Protein AF-A0A9Q1BW28-F1 (afdb_monomer_lite)

Radius of gyration: 13.91 Å; chains: 1; bounding box: 32×23×43 Å

pLDDT: mean 73.5, std 14.66, range [36.25, 92.88]

Structure (mmCIF, N/CA/C/O backbone):
data_AF-A0A9Q1BW28-F1
#
_entry.id   AF-A0A9Q1BW28-F1
#
loop_
_atom_site.group_PDB
_atom_site.id
_atom_site.type_symbol
_atom_site.label_atom_id
_atom_site.label_alt_id
_atom_site.label_comp_id
_atom_site.label_asym_id
_atom_site.label_entity_id
_atom_site.label_seq_id
_atom_site.pdbx_PDB_ins_code
_atom_site.Cartn_x
_atom_site.Cartn_y
_atom_site.Cartn_z
_atom_site.occupancy
_atom_site.B_iso_or_equiv
_atom_site.auth_seq_id
_atom_site.auth_comp_id
_atom_site.auth_asym_id
_atom_site.auth_atom_id
_atom_site.pdbx_PDB_model_num
ATOM 1 N N . MET A 1 1 ? -15.374 -10.038 -7.541 1.00 46.72 1 MET A N 1
ATOM 2 C CA . MET A 1 1 ? -15.466 -9.910 -6.069 1.00 46.72 1 MET A CA 1
ATOM 3 C C . MET A 1 1 ? -14.378 -8.926 -5.716 1.00 46.72 1 MET A C 1
ATOM 5 O O . MET A 1 1 ? -13.232 -9.279 -5.935 1.00 46.72 1 MET A O 1
ATOM 9 N N . THR A 1 2 ? -14.716 -7.701 -5.321 1.00 57.53 2 THR A N 1
ATOM 10 C CA . THR A 1 2 ? -13.712 -6.674 -5.017 1.00 57.53 2 THR A CA 1
ATOM 11 C C . THR A 1 2 ? -13.411 -6.680 -3.520 1.00 57.53 2 THR A C 1
ATOM 13 O O . THR A 1 2 ? -14.298 -6.910 -2.691 1.00 57.53 2 THR A O 1
ATOM 16 N N . CYS A 1 3 ? -12.134 -6.539 -3.174 1.00 65.25 3 CYS A N 1
ATOM 17 C CA . CYS A 1 3 ? -11.674 -6.448 -1.794 1.00 65.25 3 CYS A CA 1
ATOM 18 C C . CYS A 1 3 ? -11.518 -4.971 -1.446 1.00 65.25 3 CYS A C 1
ATOM 20 O O . CYS A 1 3 ? -10.572 -4.331 -1.889 1.00 65.25 3 CYS A O 1
ATOM 22 N N . HIS A 1 4 ? -12.439 -4.453 -0.645 1.00 70.69 4 HIS A N 1
ATOM 23 C CA . HIS A 1 4 ? -12.493 -3.043 -0.285 1.00 70.69 4 HIS A CA 1
ATOM 24 C C . HIS A 1 4 ? -11.852 -2.790 1.078 1.00 70.69 4 HIS A C 1
ATOM 26 O O . HIS A 1 4 ? -12.022 -3.597 2.001 1.00 70.69 4 HIS A O 1
ATOM 32 N N . TRP A 1 5 ? -11.163 -1.661 1.237 1.00 74.44 5 TRP A N 1
ATOM 33 C CA . TRP A 1 5 ? -10.640 -1.237 2.534 1.00 74.44 5 TRP A CA 1
ATOM 34 C C . TRP A 1 5 ? -11.201 0.113 2.956 1.00 74.44 5 TRP A C 1
ATOM 36 O O . TRP A 1 5 ? -11.289 1.043 2.165 1.00 74.44 5 TRP A O 1
ATOM 46 N N . SER A 1 6 ? -11.547 0.226 4.238 1.00 80.19 6 SER A N 1
ATOM 47 C CA . SER A 1 6 ? -11.965 1.492 4.831 1.00 80.19 6 SER A CA 1
ATOM 48 C C . SER A 1 6 ? -11.387 1.656 6.234 1.00 80.19 6 SER A C 1
ATOM 50 O O . SER A 1 6 ? -11.498 0.731 7.049 1.00 80.19 6 SER A O 1
ATOM 52 N N . ALA A 1 7 ? -10.873 2.840 6.565 1.00 79.06 7 ALA A N 1
ATOM 53 C CA . ALA A 1 7 ? -10.611 3.237 7.946 1.00 79.06 7 ALA A CA 1
ATOM 54 C C . ALA A 1 7 ? -11.100 4.656 8.234 1.00 79.06 7 ALA A C 1
ATOM 56 O O . ALA A 1 7 ? -10.838 5.598 7.498 1.00 79.06 7 ALA A O 1
ATOM 57 N N . ASN A 1 8 ? -11.776 4.801 9.376 1.00 73.06 8 ASN A N 1
ATOM 58 C CA . ASN A 1 8 ? -12.434 6.046 9.786 1.00 73.06 8 ASN A CA 1
ATOM 59 C C . ASN A 1 8 ? -11.809 6.681 11.037 1.00 73.06 8 ASN A C 1
ATOM 61 O O . ASN A 1 8 ? -12.268 7.718 11.512 1.00 73.06 8 ASN A O 1
ATOM 65 N N . THR A 1 9 ? -10.782 6.051 11.610 1.00 73.56 9 THR A N 1
ATOM 66 C CA . THR A 1 9 ? -10.090 6.551 12.800 1.00 73.56 9 THR A CA 1
ATOM 67 C C . THR A 1 9 ? -8.591 6.369 12.642 1.00 73.56 9 THR A C 1
ATOM 69 O O . THR A 1 9 ? -8.084 5.255 12.765 1.00 73.56 9 THR A O 1
ATOM 72 N N . PHE A 1 10 ? -7.885 7.472 12.425 1.00 74.94 10 PHE A N 1
ATOM 73 C CA . PHE A 1 10 ? -6.432 7.520 12.444 1.00 74.94 10 PHE A CA 1
ATOM 74 C C . PHE A 1 10 ? -5.950 8.133 13.764 1.00 74.94 10 PHE A C 1
ATOM 76 O O . PHE A 1 10 ? -6.488 9.139 14.234 1.00 74.94 10 PHE A O 1
ATOM 83 N N . ARG A 1 11 ? -4.959 7.505 14.402 1.00 71.31 11 ARG A N 1
ATOM 84 C CA . ARG A 1 11 ? -4.305 8.017 15.615 1.00 71.31 11 ARG A CA 1
ATOM 85 C C . ARG A 1 11 ? -2.818 7.677 15.585 1.00 71.31 11 ARG A C 1
ATOM 87 O O . ARG A 1 11 ? -2.402 6.734 16.248 1.00 71.31 11 ARG A O 1
ATOM 94 N N . ASP A 1 12 ? -2.034 8.463 14.856 1.00 68.50 12 ASP A N 1
ATOM 95 C CA . ASP A 1 12 ? -0.572 8.403 14.920 1.00 68.50 12 ASP A CA 1
ATOM 96 C C . ASP A 1 12 ? 0.056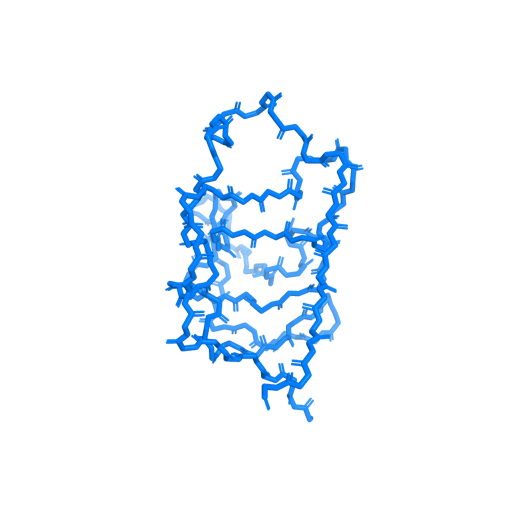 9.791 14.641 1.00 68.50 12 ASP A C 1
ATOM 98 O O . ASP A 1 12 ? -0.376 10.482 13.717 1.00 68.50 12 ASP A O 1
ATOM 102 N N . PRO A 1 13 ? 1.054 10.251 15.421 1.00 63.75 13 PRO A N 1
ATOM 103 C CA . PRO A 1 13 ? 1.784 11.494 15.145 1.00 63.75 13 PRO A CA 1
ATOM 104 C C . PRO A 1 13 ? 2.572 11.509 13.824 1.00 63.75 13 PRO A C 1
ATOM 106 O O . PRO A 1 13 ? 2.919 12.585 13.349 1.00 63.75 13 PRO A O 1
ATOM 109 N N . SER A 1 14 ? 2.874 10.343 13.249 1.00 64.81 14 SER A N 1
ATOM 110 C CA . SER A 1 14 ? 3.635 10.176 12.000 1.00 64.81 14 SER A CA 1
ATOM 111 C C . SER A 1 14 ? 2.824 10.431 10.719 1.00 64.81 14 SER A C 1
ATOM 113 O O . SER A 1 14 ? 3.345 10.317 9.611 1.00 64.81 14 SER A O 1
ATOM 115 N N . GLY A 1 15 ? 1.563 10.845 10.869 1.00 77.12 15 GLY A N 1
ATOM 116 C CA . GLY A 1 15 ? 0.722 11.341 9.785 1.00 77.12 15 GLY A CA 1
ATOM 117 C C . GLY A 1 15 ? 0.002 10.254 8.987 1.00 77.12 15 GLY A C 1
ATOM 118 O O . GLY A 1 15 ? 0.405 9.089 8.934 1.00 77.12 15 GLY A O 1
ATOM 119 N N . ASP A 1 16 ? -1.117 10.659 8.397 1.00 84.75 16 ASP A N 1
ATOM 120 C CA . ASP A 1 16 ? -2.053 9.771 7.724 1.00 84.75 16 ASP A CA 1
ATOM 121 C C . ASP A 1 16 ? -1.805 9.756 6.214 1.00 84.75 16 ASP A C 1
ATOM 123 O O . ASP A 1 16 ? -2.214 10.673 5.504 1.00 84.75 16 ASP A O 1
ATOM 127 N N . SER A 1 17 ? -1.132 8.712 5.729 1.00 83.00 17 SER A N 1
ATOM 128 C CA . SER A 1 17 ? -0.948 8.478 4.290 1.00 83.00 17 SER A CA 1
ATOM 129 C C . SER A 1 17 ? -2.011 7.557 3.695 1.00 83.00 17 SER A C 1
ATOM 131 O O . SER A 1 17 ? -1.973 7.292 2.502 1.00 83.00 17 SER A O 1
ATOM 133 N N . LEU A 1 18 ? -2.945 7.042 4.501 1.00 83.94 18 LEU A N 1
ATOM 134 C CA . LEU A 1 18 ? -3.837 5.963 4.084 1.00 83.94 18 LEU A CA 1
ATOM 135 C C . LEU A 1 18 ? -5.260 6.472 3.837 1.00 83.94 18 LEU A C 1
ATOM 137 O O . LEU A 1 18 ? -5.854 6.166 2.807 1.00 83.94 18 LEU A O 1
ATOM 141 N N . THR A 1 19 ? -5.809 7.301 4.731 1.00 84.31 19 THR A N 1
ATOM 142 C CA . THR A 1 19 ? -7.227 7.681 4.631 1.00 84.31 19 THR A CA 1
ATOM 143 C C . THR A 1 19 ? -7.534 8.662 3.497 1.00 84.31 19 THR A C 1
ATOM 145 O O . THR A 1 19 ? -8.669 8.718 3.031 1.00 84.31 19 THR A O 1
ATOM 148 N N . GLY A 1 20 ? -6.542 9.436 3.048 1.00 78.19 20 GLY A N 1
ATOM 149 C CA . GLY A 1 20 ? -6.741 10.489 2.049 1.00 78.19 20 GLY A CA 1
ATOM 150 C C . GLY A 1 20 ? -6.838 10.001 0.601 1.00 78.19 20 GLY A C 1
ATOM 151 O O . GLY A 1 20 ? -7.529 10.641 -0.183 1.00 78.19 20 GLY A O 1
ATOM 152 N N . TYR A 1 21 ? -6.147 8.907 0.256 1.00 78.81 21 TYR A N 1
ATOM 153 C CA . TYR A 1 21 ? -6.033 8.400 -1.125 1.00 78.81 21 TYR A CA 1
ATOM 154 C C . TYR A 1 21 ? -6.408 6.928 -1.293 1.00 78.81 21 TYR A C 1
ATOM 156 O O . TYR A 1 21 ? -6.682 6.520 -2.406 1.00 78.81 21 TYR A O 1
ATOM 164 N N . HIS A 1 22 ? -6.394 6.129 -0.225 1.00 83.75 22 HIS A N 1
ATOM 165 C CA . HIS A 1 22 ? -6.600 4.678 -0.318 1.00 83.75 22 HIS A CA 1
ATOM 166 C C . HIS A 1 22 ? -7.925 4.235 0.321 1.00 83.75 22 HIS A C 1
ATOM 168 O O . HIS A 1 22 ? -8.291 3.062 0.290 1.00 83.75 22 HIS A O 1
ATOM 174 N N . ASN A 1 23 ? -8.629 5.160 0.977 1.00 87.12 23 ASN A N 1
ATOM 175 C CA . ASN A 1 23 ? -9.847 4.857 1.710 1.00 87.12 23 ASN A CA 1
ATOM 176 C C . ASN A 1 23 ? -11.021 4.666 0.765 1.00 87.12 23 ASN A C 1
ATOM 178 O O . ASN A 1 23 ? -11.367 5.568 0.009 1.00 87.12 23 ASN A O 1
ATOM 182 N N . ASN A 1 24 ? -11.703 3.543 0.931 1.00 87.00 24 ASN A N 1
ATOM 183 C CA . ASN A 1 24 ? -12.777 3.091 0.066 1.00 87.00 24 ASN A CA 1
ATOM 184 C C . ASN A 1 24 ? -12.346 2.800 -1.377 1.00 87.00 24 ASN A C 1
ATOM 186 O O . ASN A 1 24 ? -13.183 2.828 -2.276 1.00 87.00 24 ASN A O 1
ATOM 190 N N . GLU A 1 25 ? -11.071 2.504 -1.593 1.00 85.06 25 GLU A N 1
ATOM 191 C CA . GLU A 1 25 ? -10.612 2.010 -2.884 1.00 85.06 25 GLU A CA 1
ATOM 192 C C . GLU A 1 25 ? -10.719 0.487 -2.929 1.00 85.06 25 GLU A C 1
ATOM 194 O O . GLU A 1 25 ? -10.632 -0.211 -1.904 1.00 85.06 25 GLU A O 1
ATOM 199 N N . ASP A 1 26 ? -10.918 -0.028 -4.135 1.00 88.44 26 ASP A N 1
ATOM 200 C CA . ASP A 1 26 ? -10.879 -1.456 -4.388 1.00 88.44 26 ASP A CA 1
ATOM 201 C C . ASP A 1 26 ? -9.428 -1.909 -4.598 1.00 88.44 26 ASP A C 1
ATOM 203 O O . ASP A 1 26 ? -8.546 -1.159 -5.012 1.00 88.44 26 ASP A O 1
ATOM 207 N N . PHE A 1 27 ? -9.141 -3.148 -4.208 1.00 87.81 27 PHE A N 1
ATOM 208 C CA . PHE A 1 27 ? -7.795 -3.696 -4.321 1.00 87.81 27 PHE A CA 1
ATOM 209 C C . PHE A 1 27 ? -7.486 -4.093 -5.768 1.00 87.81 27 PHE A C 1
ATOM 211 O O . PHE A 1 27 ? -8.210 -4.911 -6.348 1.00 87.81 27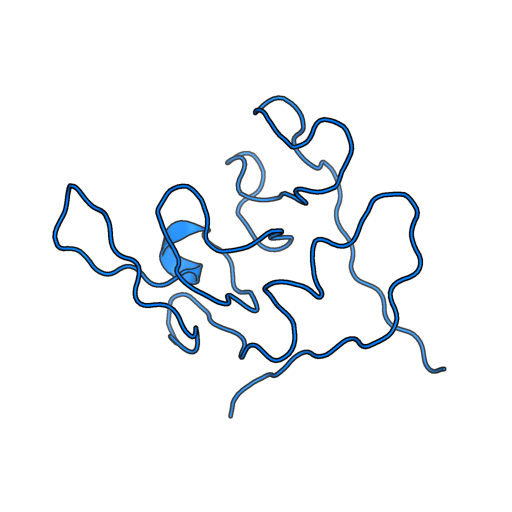 PHE A O 1
ATOM 218 N N . SER A 1 28 ? -6.369 -3.598 -6.298 1.00 85.69 28 SER A N 1
ATOM 219 C CA . SER A 1 28 ? -5.871 -3.946 -7.635 1.00 85.69 28 SER A CA 1
ATOM 220 C C . SER A 1 28 ? -4.624 -4.814 -7.559 1.00 85.69 28 SER A C 1
ATOM 222 O O . SER A 1 28 ? -3.813 -4.713 -6.632 1.00 85.69 28 SER A O 1
ATOM 224 N N . THR A 1 29 ? -4.459 -5.670 -8.558 1.00 86.25 29 THR A N 1
ATOM 225 C CA . THR A 1 29 ? -3.249 -6.459 -8.811 1.00 86.25 29 THR A CA 1
ATOM 226 C C . THR A 1 29 ? -2.870 -6.321 -10.280 1.00 86.25 29 THR A C 1
ATOM 228 O O . THR A 1 29 ? -3.678 -5.903 -1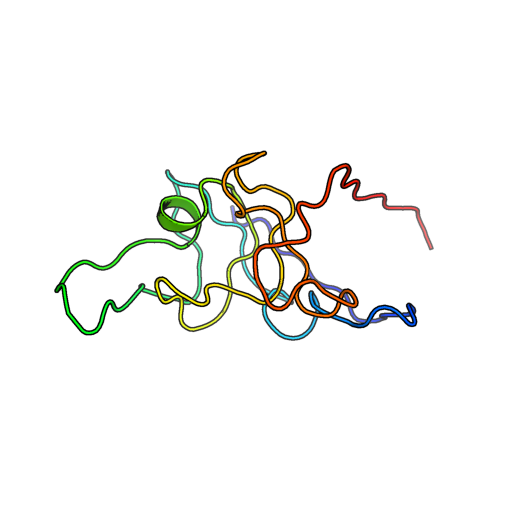1.094 1.00 86.25 29 THR A O 1
ATOM 231 N N . ARG A 1 30 ? -1.652 -6.727 -10.662 1.00 83.06 30 ARG A N 1
ATOM 232 C CA . ARG A 1 30 ? -1.182 -6.636 -12.063 1.00 83.06 30 ARG A CA 1
ATOM 233 C C . ARG A 1 30 ? -2.063 -7.381 -13.078 1.00 83.06 30 ARG A C 1
ATOM 235 O O . ARG A 1 30 ? -1.905 -7.217 -14.283 1.00 83.06 30 ARG A O 1
ATOM 242 N N . ASP A 1 31 ? -2.882 -8.308 -12.620 1.00 83.31 31 ASP A N 1
ATOM 243 C CA . ASP A 1 31 ? -3.783 -9.113 -13.434 1.00 83.31 31 ASP A CA 1
ATOM 244 C C . ASP A 1 31 ? -5.255 -8.692 -13.311 1.00 83.31 31 ASP A C 1
ATOM 246 O O . ASP A 1 31 ? -6.061 -9.164 -14.109 1.00 83.31 31 ASP A O 1
ATOM 250 N N . GLU A 1 32 ? -5.598 -7.793 -12.382 1.00 85.50 32 GLU A N 1
ATOM 251 C CA . GLU A 1 32 ? -6.965 -7.322 -12.125 1.00 85.50 32 GLU A CA 1
ATOM 252 C C . GLU A 1 32 ? -6.963 -5.825 -11.762 1.00 85.50 32 GLU A C 1
ATOM 254 O O . GLU A 1 32 ? -6.658 -5.440 -10.627 1.00 85.50 32 GLU A O 1
ATOM 259 N N . ASP A 1 33 ? -7.335 -4.996 -12.739 1.00 81.81 33 ASP A N 1
ATOM 260 C CA . ASP A 1 33 ? -7.421 -3.537 -12.625 1.00 81.81 33 ASP A CA 1
ATOM 261 C C . ASP A 1 33 ? -8.762 -3.121 -11.995 1.00 81.81 33 ASP A C 1
ATOM 263 O O . ASP A 1 33 ? -9.815 -3.187 -12.637 1.00 81.81 33 ASP A O 1
ATOM 267 N N . ASN A 1 34 ? -8.717 -2.736 -10.717 1.00 82.69 34 ASN A N 1
ATOM 268 C CA . ASN A 1 34 ? -9.851 -2.201 -9.960 1.00 82.69 34 ASN A CA 1
ATOM 269 C C . ASN A 1 34 ? -9.551 -0.803 -9.394 1.00 82.69 34 ASN A C 1
ATOM 271 O O . ASN A 1 34 ? -10.221 -0.391 -8.445 1.00 82.69 34 ASN A O 1
ATOM 275 N N . ASP A 1 35 ? -8.532 -0.107 -9.909 1.00 76.31 35 ASP A N 1
ATOM 276 C CA . ASP A 1 35 ? -8.195 1.222 -9.406 1.00 76.31 35 ASP A CA 1
ATOM 277 C C . ASP A 1 35 ? -9.092 2.292 -10.057 1.00 76.31 35 ASP A C 1
ATOM 279 O O . ASP A 1 35 ? -9.641 2.112 -11.146 1.00 76.31 35 ASP A O 1
ATOM 283 N N . ASP A 1 36 ? -9.303 3.418 -9.369 1.00 71.25 36 ASP A N 1
ATOM 284 C CA . ASP A 1 36 ? -10.109 4.538 -9.895 1.00 71.25 36 ASP A CA 1
ATOM 285 C C . ASP A 1 36 ? -9.329 5.377 -10.940 1.00 71.25 36 ASP A C 1
ATOM 287 O O . ASP A 1 36 ? -9.731 6.480 -11.323 1.00 71.25 36 ASP A O 1
ATOM 291 N N . GLY A 1 37 ? -8.166 4.895 -11.404 1.00 61.72 37 GLY A N 1
ATOM 292 C CA . GLY A 1 37 ? -7.136 5.725 -12.011 1.00 61.72 37 GLY A CA 1
ATOM 293 C C . GLY A 1 37 ? -6.429 5.098 -13.203 1.00 61.72 37 GLY A C 1
ATOM 294 O O . GLY A 1 37 ? -5.319 4.600 -13.086 1.00 61.72 37 GLY A O 1
ATOM 295 N N . SER A 1 38 ? -6.934 5.343 -14.416 1.00 54.81 38 SER A N 1
ATOM 296 C CA . SER A 1 38 ? -6.138 5.119 -15.629 1.00 54.81 38 SER A CA 1
ATOM 297 C C . SER A 1 38 ? -4.873 6.000 -15.598 1.00 54.81 38 SER A C 1
ATOM 299 O O . SER A 1 38 ? -4.995 7.229 -15.704 1.00 54.81 38 SER A O 1
ATOM 301 N N . VAL A 1 39 ? -3.666 5.425 -15.482 1.00 55.72 39 VAL A N 1
ATOM 302 C CA . VAL A 1 39 ? -2.430 6.226 -15.442 1.00 55.72 39 VAL A CA 1
ATOM 303 C C . VAL A 1 39 ? -2.312 7.077 -16.705 1.00 55.72 39 VAL A C 1
ATOM 305 O O . VAL A 1 39 ? -2.456 6.585 -17.822 1.00 55.72 39 VAL A O 1
ATOM 308 N N . ARG A 1 40 ? -2.023 8.374 -16.576 1.00 41.84 40 ARG A N 1
ATOM 309 C CA . ARG A 1 40 ? -1.694 9.235 -17.726 1.00 41.84 40 ARG A CA 1
ATOM 310 C C . ARG A 1 40 ? -0.258 9.704 -17.614 1.00 41.84 40 ARG A C 1
ATOM 312 O O . ARG A 1 40 ? 0.046 10.616 -16.855 1.00 41.84 40 ARG A O 1
ATOM 319 N N . ASN A 1 41 ? 0.628 9.143 -18.431 1.00 42.50 41 ASN A N 1
ATOM 320 C CA . ASN A 1 41 ? 1.958 9.712 -18.593 1.00 42.50 41 ASN A CA 1
ATOM 321 C C . ASN A 1 41 ? 1.892 10.882 -19.597 1.00 42.50 41 ASN A C 1
ATOM 323 O O . ASN A 1 41 ? 1.508 10.700 -20.752 1.00 42.50 41 ASN A O 1
ATOM 327 N N . PHE A 1 42 ? 2.255 12.100 -19.178 1.00 39.47 42 PHE A N 1
ATOM 328 C CA . PHE A 1 42 ? 2.166 13.316 -20.011 1.00 39.47 42 PHE A CA 1
ATOM 329 C C . PHE A 1 42 ? 3.094 13.286 -21.250 1.00 39.47 42 PHE A C 1
ATOM 331 O O . PHE A 1 42 ? 2.949 14.120 -22.143 1.00 39.47 42 PHE A O 1
ATOM 338 N N . ALA A 1 43 ? 4.024 12.322 -21.328 1.00 36.25 43 ALA A N 1
ATOM 339 C CA . ALA A 1 43 ? 4.974 12.153 -22.434 1.00 36.25 43 ALA A CA 1
ATOM 340 C C . ALA A 1 43 ? 4.795 10.853 -23.248 1.00 36.25 43 ALA A C 1
ATOM 342 O O . ALA A 1 43 ? 5.350 10.741 -24.341 1.00 36.25 43 ALA A O 1
ATOM 343 N N . ALA A 1 44 ? 4.025 9.877 -22.758 1.00 40.66 44 ALA A N 1
ATOM 344 C CA . ALA A 1 44 ? 3.825 8.590 -23.420 1.00 40.66 44 ALA A CA 1
ATOM 345 C C . ALA A 1 44 ? 2.353 8.183 -23.310 1.00 40.66 44 ALA A C 1
ATOM 347 O O . ALA A 1 44 ? 1.813 8.080 -22.217 1.00 40.66 44 ALA A O 1
ATOM 348 N N . SER A 1 45 ? 1.699 7.936 -24.441 1.00 39.75 45 SER A N 1
ATOM 349 C CA . SER A 1 45 ? 0.283 7.562 -24.549 1.00 39.75 45 SER A CA 1
ATOM 350 C C . SER A 1 45 ? -0.037 6.144 -24.034 1.00 39.75 45 SER A C 1
ATOM 352 O O . SER A 1 45 ? -0.831 5.440 -24.655 1.00 39.75 45 SER A O 1
ATOM 354 N N . TYR A 1 46 ? 0.610 5.692 -22.961 1.00 47.03 46 TYR A N 1
ATOM 355 C CA . TYR A 1 46 ? 0.344 4.412 -22.315 1.00 47.03 46 TYR A CA 1
ATOM 356 C C . TYR A 1 46 ? -0.366 4.658 -20.991 1.00 47.03 46 TYR A C 1
ATOM 358 O O . TYR A 1 46 ? 0.123 5.406 -20.142 1.00 47.03 46 TYR A O 1
ATOM 366 N N . ILE A 1 47 ? -1.528 4.024 -20.867 1.00 53.03 47 ILE A N 1
ATOM 367 C CA . ILE A 1 47 ? -2.246 3.872 -19.612 1.00 53.03 47 ILE A CA 1
ATOM 368 C C . ILE A 1 47 ? -1.646 2.654 -18.916 1.00 53.03 47 ILE A C 1
ATOM 370 O O . ILE A 1 47 ? -1.639 1.566 -19.487 1.00 53.03 47 ILE A O 1
ATOM 374 N N . TYR A 1 48 ? -1.087 2.866 -17.735 1.00 56.81 48 TYR A N 1
ATOM 375 C CA . TYR A 1 48 ? -0.643 1.815 -16.821 1.00 56.81 48 TYR A CA 1
ATOM 376 C C . TYR A 1 48 ? -1.665 1.685 -15.677 1.00 56.81 48 TYR A C 1
ATOM 378 O O . TYR A 1 48 ? -2.392 2.634 -15.409 1.00 56.81 48 TYR A O 1
ATOM 386 N N . ASP A 1 49 ? -1.741 0.520 -15.044 1.00 67.69 49 ASP A N 1
ATOM 387 C CA . ASP A 1 49 ? -2.487 0.299 -13.791 1.00 67.69 49 ASP A CA 1
ATOM 388 C C . ASP A 1 49 ? -1.510 0.496 -12.614 1.00 67.69 49 ASP A C 1
ATOM 390 O O . ASP A 1 49 ? -0.304 0.228 -12.755 1.00 67.69 49 ASP A O 1
ATOM 394 N N . GLY A 1 50 ? -1.978 1.021 -11.477 1.00 68.75 50 GLY A N 1
ATOM 395 C CA . GLY A 1 50 ? -1.150 1.284 -10.297 1.00 68.75 50 GLY A CA 1
ATOM 396 C C . GLY A 1 50 ? -0.306 0.075 -9.870 1.00 68.75 50 GLY A C 1
ATOM 397 O O . GLY A 1 50 ? 0.888 0.213 -9.575 1.00 68.75 50 GLY A O 1
ATOM 398 N N . ALA A 1 51 ? -0.855 -1.138 -9.962 1.00 73.50 51 ALA A N 1
ATOM 399 C CA . ALA A 1 51 ? -0.147 -2.375 -9.640 1.00 73.50 51 ALA A CA 1
ATOM 400 C C . ALA A 1 51 ? 0.984 -2.707 -10.637 1.00 73.50 51 ALA A C 1
ATOM 402 O O . ALA A 1 51 ? 1.998 -3.329 -10.275 1.00 73.50 51 ALA A O 1
ATOM 403 N N . TYR A 1 52 ? 0.861 -2.268 -11.895 1.00 74.56 52 TYR A N 1
ATOM 404 C CA . TYR A 1 52 ? 1.933 -2.363 -12.894 1.00 74.56 52 TYR A CA 1
ATOM 405 C C . TYR A 1 52 ? 3.068 -1.382 -12.631 1.00 74.56 52 TYR A C 1
ATOM 407 O O . TYR A 1 52 ? 4.222 -1.736 -12.875 1.00 74.56 52 TYR A O 1
ATOM 415 N N . VAL A 1 53 ? 2.768 -0.171 -12.160 1.00 74.12 53 VAL A N 1
ATOM 416 C CA . VAL A 1 53 ? 3.789 0.859 -11.907 1.00 74.12 53 VAL A CA 1
ATOM 417 C C . VAL A 1 53 ? 4.539 0.573 -10.606 1.00 74.12 53 VAL A C 1
ATOM 419 O O . VAL A 1 53 ? 5.765 0.635 -10.580 1.00 74.12 53 VAL A O 1
ATOM 422 N N . TYR A 1 54 ? 3.823 0.185 -9.549 1.00 75.88 54 TYR A N 1
ATOM 423 C CA . TYR A 1 54 ? 4.384 0.043 -8.198 1.00 75.88 54 TYR A CA 1
ATOM 424 C C . TYR A 1 54 ? 4.718 -1.391 -7.797 1.00 75.88 54 TYR A C 1
ATOM 426 O O . TYR A 1 54 ? 5.172 -1.641 -6.680 1.00 75.88 54 TYR A O 1
ATOM 434 N N . TRP A 1 55 ? 4.528 -2.332 -8.722 1.00 83.19 55 TRP A N 1
ATOM 435 C CA . TRP A 1 55 ? 4.979 -3.718 -8.599 1.00 83.19 55 TRP A CA 1
ATOM 436 C C . TRP A 1 55 ? 4.423 -4.462 -7.379 1.00 83.19 55 TRP A C 1
ATOM 438 O O . TRP A 1 55 ? 5.038 -5.415 -6.907 1.00 83.19 55 TRP A O 1
ATOM 448 N N . GLY A 1 56 ? 3.236 -4.070 -6.922 1.00 86.00 56 GLY A N 1
ATOM 449 C CA . GLY A 1 56 ? 2.550 -4.640 -5.771 1.00 86.00 56 GLY A CA 1
ATOM 450 C C . GLY A 1 56 ? 1.040 -4.541 -5.934 1.00 86.00 56 GLY A C 1
ATOM 451 O O . GLY A 1 56 ? 0.558 -3.768 -6.750 1.00 86.00 56 GLY A O 1
ATOM 452 N N . GLY A 1 57 ? 0.293 -5.350 -5.187 1.00 88.94 57 GLY A N 1
ATOM 453 C CA . GLY A 1 57 ? -1.153 -5.166 -5.079 1.00 88.94 57 GLY A CA 1
ATOM 454 C C . GLY A 1 57 ? -1.476 -4.186 -3.958 1.00 88.94 57 GLY A C 1
ATOM 455 O O . GLY A 1 57 ? -0.902 -4.302 -2.870 1.00 88.94 57 GLY A O 1
ATOM 456 N N . TRP A 1 58 ? -2.380 -3.241 -4.193 1.00 90.12 58 TRP A N 1
ATOM 457 C CA . TRP A 1 58 ? -2.746 -2.223 -3.208 1.00 90.12 58 TRP A CA 1
ATOM 458 C C . TRP A 1 58 ? -4.139 -1.654 -3.481 1.00 90.12 58 TRP A C 1
ATOM 460 O O . TRP A 1 58 ? -4.732 -1.893 -4.530 1.00 90.12 58 TRP A O 1
ATOM 470 N N . TRP A 1 59 ? -4.645 -0.885 -2.522 1.00 89.25 59 TRP A N 1
ATOM 471 C CA . TRP A 1 59 ? -5.830 -0.043 -2.684 1.00 89.25 59 TRP A CA 1
ATOM 472 C C . TRP A 1 59 ? -5.413 1.256 -3.371 1.00 89.25 59 TRP A C 1
ATOM 474 O O . TRP A 1 59 ? -5.216 2.276 -2.712 1.00 89.25 59 TRP A O 1
ATOM 484 N N . TYR A 1 60 ? -5.127 1.191 -4.669 1.00 82.81 60 TYR A N 1
ATOM 485 C CA . TYR A 1 60 ? -4.716 2.360 -5.442 1.00 82.81 60 TYR A CA 1
ATOM 486 C C . TYR A 1 60 ? -5.932 3.251 -5.698 1.00 82.81 60 TYR A C 1
ATOM 488 O O . TYR A 1 60 ? -6.954 2.773 -6.175 1.00 82.81 60 TYR A O 1
ATOM 496 N N . GLY A 1 61 ? -5.814 4.535 -5.366 1.00 76.88 61 GLY A N 1
ATOM 497 C CA . GLY A 1 61 ? -6.887 5.506 -5.549 1.00 76.88 61 GLY A CA 1
ATOM 498 C C . GLY A 1 61 ? -6.416 6.781 -6.220 1.00 76.88 61 GLY A C 1
ATOM 499 O O . GLY A 1 61 ? -5.245 7.167 -6.131 1.00 76.88 61 GLY A O 1
ATOM 500 N N . GLY A 1 62 ? -7.360 7.452 -6.876 1.00 65.75 62 GLY A N 1
ATOM 501 C CA . GLY A 1 62 ? -7.133 8.703 -7.592 1.00 65.75 62 GLY A CA 1
ATOM 502 C C . GLY A 1 62 ? -6.268 8.578 -8.854 1.00 65.75 62 GLY A C 1
ATOM 503 O O . GLY A 1 62 ? -5.942 7.497 -9.339 1.00 65.75 62 GLY A O 1
ATOM 504 N N . TYR A 1 63 ? -5.897 9.733 -9.421 1.00 58.22 63 TYR A N 1
ATOM 505 C CA . TYR A 1 63 ? -5.062 9.787 -10.621 1.00 58.22 63 TYR A CA 1
ATOM 506 C C . TYR A 1 63 ? -3.649 9.306 -10.324 1.00 58.22 63 TYR A C 1
ATOM 508 O O . TYR A 1 63 ? -2.864 9.983 -9.665 1.00 58.22 63 TYR A O 1
ATOM 516 N N . CYS A 1 64 ? -3.354 8.156 -10.900 1.00 55.84 64 CYS A N 1
ATOM 517 C CA . CYS A 1 64 ? -2.071 7.508 -10.881 1.00 55.84 64 CYS A CA 1
ATOM 518 C C . CYS A 1 64 ? -1.158 8.152 -11.953 1.00 55.84 64 CYS A C 1
ATOM 520 O O . CYS A 1 64 ? -1.461 8.128 -13.144 1.00 55.84 64 CYS A O 1
ATOM 522 N N . ASP A 1 65 ? -0.053 8.795 -11.579 1.00 53.22 65 ASP A N 1
ATOM 523 C CA . ASP A 1 65 ? 1.030 9.136 -12.513 1.00 53.22 65 ASP A CA 1
ATOM 524 C C . ASP A 1 65 ? 2.347 8.469 -12.086 1.00 53.22 65 ASP A C 1
ATOM 526 O O . ASP A 1 65 ? 2.453 7.922 -10.991 1.00 53.22 65 ASP A O 1
ATOM 530 N N . TYR A 1 66 ? 3.364 8.471 -12.957 1.00 52.38 66 TYR A N 1
ATOM 531 C CA . TYR A 1 66 ? 4.655 7.815 -12.673 1.00 52.38 66 TYR A CA 1
ATOM 532 C C . TYR A 1 66 ? 5.340 8.357 -11.399 1.00 52.38 66 TYR A C 1
ATOM 534 O O . TYR A 1 66 ? 6.286 7.748 -10.910 1.00 52.38 66 TYR A O 1
ATOM 542 N N . ASN A 1 67 ? 4.881 9.499 -10.876 1.00 52.09 67 ASN A N 1
ATOM 543 C CA . ASN A 1 67 ? 5.415 10.152 -9.689 1.00 52.09 67 ASN A CA 1
ATOM 544 C C . ASN A 1 67 ? 4.467 10.063 -8.477 1.00 52.09 67 ASN A C 1
ATOM 546 O O . ASN A 1 67 ? 4.883 10.418 -7.376 1.00 52.09 67 ASN A O 1
ATOM 550 N N . ASN A 1 68 ? 3.212 9.634 -8.650 1.00 58.28 68 ASN A N 1
ATOM 551 C CA . ASN A 1 68 ? 2.206 9.606 -7.597 1.00 58.28 68 ASN A CA 1
ATOM 552 C C . ASN A 1 68 ? 1.017 8.696 -7.962 1.00 58.28 68 ASN A C 1
ATOM 554 O O . ASN A 1 68 ? 0.112 9.108 -8.682 1.00 58.28 68 ASN A O 1
ATOM 558 N N . CYS A 1 69 ? 0.987 7.475 -7.426 1.00 59.00 69 CYS A N 1
ATOM 559 C CA . CYS A 1 69 ? -0.205 6.610 -7.433 1.00 59.00 69 CYS A CA 1
ATOM 560 C C . CYS A 1 69 ? -0.710 6.333 -6.014 1.00 59.00 69 CYS A C 1
ATOM 562 O O . CYS A 1 69 ? -1.157 5.234 -5.692 1.00 59.00 69 CYS A O 1
ATOM 564 N N . GLY A 1 70 ? -0.595 7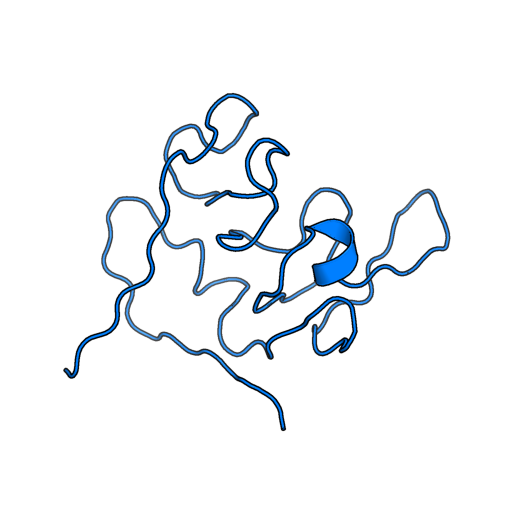.333 -5.140 1.00 69.12 70 GLY A N 1
ATOM 565 C CA . GLY A 1 70 ? -1.039 7.249 -3.758 1.00 69.12 70 GLY A CA 1
ATOM 566 C C . GLY A 1 70 ? 0.031 7.689 -2.771 1.00 69.12 70 GLY A C 1
ATOM 567 O O . GLY A 1 70 ? 1.209 7.844 -3.098 1.00 69.12 70 GLY A O 1
ATOM 568 N N . TYR A 1 71 ? -0.396 7.889 -1.531 1.00 79.75 71 TYR A N 1
ATOM 569 C CA . TYR A 1 71 ? 0.433 8.439 -0.463 1.00 79.75 71 TYR A CA 1
ATOM 570 C C . TYR A 1 71 ? 1.195 7.382 0.333 1.00 79.75 71 TYR A C 1
ATOM 572 O O . TYR A 1 71 ? 2.113 7.735 1.076 1.00 79.75 71 TYR A O 1
ATOM 580 N N . CYS A 1 72 ? 0.891 6.100 0.153 1.00 83.44 72 CYS A N 1
ATOM 581 C CA . CYS A 1 72 ? 1.735 5.013 0.624 1.00 83.44 72 CYS A CA 1
ATOM 582 C C . CYS A 1 72 ? 1.580 3.758 -0.235 1.00 83.44 72 CYS A C 1
ATOM 584 O O . CYS A 1 72 ? 0.558 3.539 -0.883 1.00 83.44 72 CYS A O 1
ATOM 586 N N . ASN A 1 73 ? 2.594 2.901 -0.185 1.00 86.94 73 ASN A N 1
ATOM 587 C CA . ASN A 1 73 ? 2.512 1.531 -0.668 1.00 86.94 73 ASN A CA 1
ATOM 588 C C . ASN A 1 73 ? 3.385 0.655 0.228 1.00 86.94 73 ASN A C 1
ATOM 590 O O . ASN A 1 73 ? 4.591 0.863 0.314 1.00 86.94 73 ASN A O 1
ATOM 594 N N . LEU A 1 74 ? 2.786 -0.324 0.905 1.00 89.88 74 LEU A N 1
ATOM 595 C CA . LEU A 1 74 ? 3.521 -1.254 1.771 1.00 89.88 74 LEU A CA 1
ATOM 596 C C . LEU A 1 74 ? 3.811 -2.602 1.095 1.00 89.88 74 LEU A C 1
ATOM 598 O O . LEU A 1 74 ? 4.522 -3.423 1.674 1.00 89.88 74 LEU A O 1
ATOM 602 N N . ASN A 1 75 ? 3.285 -2.799 -0.117 1.00 90.50 75 ASN A N 1
ATOM 603 C CA . ASN A 1 75 ? 3.353 -4.032 -0.901 1.00 90.50 75 ASN A CA 1
ATOM 604 C C . ASN A 1 75 ? 4.222 -3.896 -2.165 1.00 90.50 75 ASN A C 1
ATOM 606 O O . ASN A 1 75 ? 4.222 -4.802 -2.997 1.00 90.50 75 ASN A O 1
ATOM 610 N N . GLY A 1 76 ? 4.923 -2.772 -2.341 1.00 86.25 76 GLY A N 1
ATOM 611 C CA . GLY A 1 76 ? 5.854 -2.573 -3.452 1.00 86.25 76 GLY A CA 1
ATOM 612 C C . GLY A 1 76 ? 7.119 -3.426 -3.339 1.00 86.25 76 GLY A C 1
ATOM 613 O O . GLY A 1 76 ? 7.370 -4.081 -2.326 1.00 86.25 76 GLY A O 1
ATOM 614 N N . ASP A 1 77 ? 7.940 -3.405 -4.388 1.00 86.44 77 ASP A N 1
ATOM 615 C CA . ASP A 1 77 ? 9.177 -4.187 -4.423 1.00 86.44 77 ASP A CA 1
ATOM 616 C C . ASP A 1 77 ? 10.254 -3.624 -3.475 1.00 86.44 77 ASP A C 1
ATOM 618 O O . ASP A 1 77 ? 10.542 -2.419 -3.441 1.00 86.44 77 ASP A O 1
ATOM 622 N N . TYR A 1 78 ? 10.870 -4.509 -2.691 1.00 86.06 78 TYR A N 1
ATOM 623 C CA . TYR A 1 78 ? 11.843 -4.131 -1.672 1.00 86.06 78 TYR A CA 1
ATOM 624 C C . TYR A 1 78 ? 13.188 -3.763 -2.307 1.00 86.06 78 TYR A C 1
ATOM 626 O O . TYR A 1 78 ? 13.789 -4.544 -3.040 1.00 86.06 78 TYR A O 1
ATOM 634 N N . GLY A 1 79 ? 13.702 -2.576 -1.977 1.00 82.19 79 GLY A N 1
ATOM 635 C CA . GLY A 1 79 ? 14.948 -2.047 -2.545 1.00 82.19 79 GLY A CA 1
ATOM 636 C C . GLY A 1 79 ? 14.775 -1.280 -3.861 1.00 82.19 79 GLY A C 1
ATOM 637 O O . GLY A 1 79 ? 15.746 -0.702 -4.338 1.00 82.19 79 GLY A O 1
ATOM 638 N N . ALA A 1 80 ? 13.555 -1.212 -4.407 1.00 82.06 80 ALA A N 1
ATOM 639 C CA . ALA A 1 80 ? 13.225 -0.415 -5.592 1.00 82.06 80 ALA A CA 1
ATOM 640 C C . ALA A 1 80 ? 12.694 0.997 -5.262 1.00 82.06 80 ALA A C 1
ATOM 642 O O . ALA A 1 80 ? 12.329 1.738 -6.168 1.00 82.06 80 ALA A O 1
ATOM 643 N N . GLY A 1 81 ? 12.603 1.363 -3.977 1.00 79.25 81 GLY A N 1
ATOM 644 C CA . GLY A 1 81 ? 11.980 2.623 -3.543 1.00 79.25 81 GLY A CA 1
ATOM 645 C C . GLY A 1 81 ? 10.448 2.634 -3.644 1.00 79.25 81 GLY A C 1
ATOM 646 O O . GLY A 1 81 ? 9.835 3.680 -3.498 1.00 79.25 81 GLY A O 1
ATOM 647 N N . LEU A 1 82 ? 9.819 1.476 -3.874 1.00 82.00 82 LEU A N 1
ATOM 648 C CA . LEU A 1 82 ? 8.367 1.350 -4.062 1.00 82.00 82 LEU A CA 1
ATOM 649 C C . LEU A 1 82 ? 7.611 1.009 -2.769 1.00 82.00 82 LEU A C 1
ATOM 651 O O . LEU A 1 82 ? 6.388 0.872 -2.795 1.00 82.00 82 LEU A O 1
ATOM 655 N N . ILE A 1 83 ? 8.333 0.886 -1.650 1.00 85.75 83 ILE A N 1
ATOM 656 C CA . ILE A 1 83 ? 7.771 0.757 -0.304 1.00 85.75 83 ILE A CA 1
ATOM 657 C C . ILE A 1 83 ? 7.957 2.090 0.421 1.00 85.75 83 ILE A C 1
ATOM 659 O O . ILE A 1 83 ? 9.082 2.421 0.799 1.00 85.75 83 ILE A O 1
ATOM 663 N N . TYR A 1 84 ? 6.869 2.835 0.612 1.00 83.38 84 TYR A N 1
ATOM 664 C CA . TYR A 1 84 ? 6.904 4.217 1.101 1.00 83.38 84 TYR A CA 1
ATOM 665 C C . TYR A 1 84 ? 5.646 4.587 1.901 1.00 83.38 84 TYR A C 1
ATOM 667 O O . TYR A 1 84 ? 4.607 3.921 1.812 1.00 83.38 84 TYR A O 1
ATOM 675 N N . TRP A 1 85 ? 5.743 5.656 2.692 1.00 85.31 85 TRP A N 1
ATOM 676 C CA . TRP A 1 85 ? 4.654 6.241 3.472 1.00 85.31 85 TRP A CA 1
ATOM 677 C C . TRP A 1 85 ? 4.899 7.743 3.605 1.00 85.31 85 TRP A C 1
ATOM 679 O O . TRP A 1 85 ? 5.609 8.187 4.504 1.00 85.31 85 TRP A O 1
ATOM 689 N N . SER A 1 86 ? 4.295 8.524 2.712 1.00 81.62 86 SER A N 1
ATOM 690 C CA . SER A 1 86 ? 4.697 9.906 2.409 1.00 81.62 86 SER A CA 1
ATOM 691 C C . SER A 1 86 ? 4.679 10.880 3.590 1.00 81.62 86 SER A C 1
ATOM 693 O O . SER A 1 86 ? 5.371 11.899 3.569 1.00 81.62 86 SER A O 1
ATOM 695 N N . THR A 1 87 ? 3.896 10.595 4.632 1.00 80.56 87 THR A N 1
ATOM 696 C CA . THR A 1 87 ? 3.871 11.412 5.850 1.00 80.56 87 THR A CA 1
ATOM 697 C C . THR A 1 87 ? 4.969 11.063 6.856 1.00 80.56 87 THR A C 1
ATOM 699 O O . THR A 1 87 ? 5.156 11.813 7.818 1.00 80.56 87 THR A O 1
ATOM 702 N N . LEU A 1 88 ? 5.713 9.965 6.663 1.00 80.44 88 LEU A N 1
ATOM 703 C CA . LEU A 1 88 ? 6.847 9.634 7.518 1.00 80.44 88 LEU A CA 1
ATOM 704 C C . LEU A 1 88 ? 7.914 10.735 7.399 1.00 80.44 88 LEU A C 1
ATOM 706 O O . LEU A 1 88 ? 8.289 11.137 6.293 1.00 80.44 88 LEU A O 1
ATOM 710 N N . PRO A 1 89 ? 8.453 11.230 8.527 1.00 72.62 89 PRO A N 1
ATOM 711 C CA . PRO A 1 89 ? 9.530 12.208 8.495 1.00 72.62 89 PRO A CA 1
ATOM 712 C C . PRO A 1 89 ? 10.735 11.691 7.698 1.00 72.62 89 PRO A C 1
ATOM 714 O O . PRO A 1 89 ? 11.359 10.704 8.082 1.00 72.62 89 PRO A O 1
ATOM 717 N N . GLY A 1 90 ? 11.075 12.395 6.615 1.00 66.06 90 GLY A N 1
ATOM 718 C CA . GLY A 1 90 ? 12.208 12.077 5.741 1.00 66.06 90 GLY A CA 1
ATOM 719 C C . GLY A 1 90 ? 11.888 11.173 4.544 1.00 66.06 90 GLY A C 1
ATOM 720 O O . GLY A 1 90 ? 12.800 10.875 3.786 1.00 66.06 90 GLY A O 1
ATOM 721 N N . ASP A 1 91 ? 10.625 10.784 4.336 1.00 63.81 91 ASP A N 1
ATOM 722 C CA . ASP A 1 91 ? 10.203 9.945 3.196 1.00 63.81 91 ASP A CA 1
ATOM 723 C C . ASP A 1 91 ? 10.113 10.721 1.866 1.00 63.81 91 ASP A C 1
ATOM 725 O O . ASP A 1 91 ? 9.966 10.142 0.798 1.00 63.81 91 ASP A O 1
ATOM 729 N N . TYR A 1 92 ? 10.224 12.055 1.908 1.00 54.09 92 TYR A N 1
ATOM 730 C CA . TYR A 1 92 ? 9.953 12.916 0.750 1.00 54.09 92 TYR A CA 1
ATOM 731 C C . TYR A 1 92 ? 11.091 12.987 -0.294 1.00 54.09 92 TYR A C 1
ATOM 733 O O . TYR A 1 92 ? 10.930 13.654 -1.309 1.00 54.09 92 TYR A O 1
ATOM 741 N N . TYR A 1 93 ? 12.230 12.322 -0.087 1.00 48.31 93 TYR A N 1
ATOM 742 C CA . TYR A 1 93 ? 13.327 12.277 -1.064 1.00 48.31 93 TYR A CA 1
ATOM 743 C C . TYR A 1 93 ? 14.219 11.062 -0.802 1.00 48.31 93 TYR A C 1
ATOM 745 O O . TYR A 1 93 ? 15.032 11.141 0.109 1.00 48.31 93 TYR A O 1
ATOM 753 N N . ASP A 1 94 ? 14.041 9.984 -1.579 1.00 51.50 94 ASP A N 1
ATOM 754 C CA . ASP A 1 94 ? 14.978 8.900 -1.969 1.00 51.50 94 ASP A CA 1
ATOM 755 C C . ASP A 1 94 ? 15.917 8.221 -0.934 1.00 51.50 94 ASP A C 1
ATOM 757 O O . ASP A 1 94 ? 16.551 7.218 -1.259 1.00 51.50 94 ASP A O 1
ATOM 761 N N . ASP A 1 95 ? 15.991 8.684 0.312 1.00 53.97 95 ASP A N 1
ATOM 762 C CA . ASP A 1 95 ? 17.021 8.317 1.291 1.00 53.97 95 ASP A CA 1
ATOM 763 C C . ASP A 1 95 ? 16.480 7.429 2.425 1.00 53.97 95 ASP A C 1
ATOM 765 O O . ASP A 1 95 ? 17.253 6.851 3.200 1.00 53.97 95 ASP A O 1
ATOM 769 N N . ILE A 1 96 ? 15.154 7.277 2.529 1.00 59.09 96 ILE A N 1
ATOM 770 C CA . ILE A 1 96 ? 14.514 6.357 3.474 1.00 59.09 96 ILE A CA 1
ATOM 771 C C . ILE A 1 96 ? 13.893 5.197 2.707 1.00 59.09 96 ILE A C 1
ATOM 773 O O . ILE A 1 96 ? 12.789 5.266 2.188 1.00 59.09 96 ILE A O 1
ATOM 777 N N . HIS A 1 97 ? 14.598 4.070 2.700 1.00 69.69 97 HIS A N 1
ATOM 778 C CA . HIS A 1 97 ? 13.981 2.790 2.381 1.00 69.69 97 HIS A CA 1
ATOM 779 C C . HIS A 1 97 ? 13.375 2.227 3.659 1.00 69.69 97 HIS A C 1
ATOM 781 O O . HIS A 1 97 ? 14.105 1.909 4.610 1.00 69.69 97 HIS A O 1
ATOM 787 N N . ILE A 1 98 ? 12.048 2.096 3.698 1.00 82.12 98 ILE A N 1
ATOM 788 C CA . ILE A 1 98 ? 11.389 1.406 4.801 1.00 82.12 98 ILE A CA 1
ATOM 789 C C . ILE A 1 98 ? 11.940 -0.025 4.860 1.00 82.12 98 ILE A C 1
ATOM 791 O O . ILE A 1 98 ? 11.737 -0.835 3.961 1.00 82.12 98 ILE A O 1
ATOM 795 N N . LYS A 1 99 ? 12.683 -0.330 5.930 1.00 85.69 99 LYS A N 1
ATOM 796 C CA . LYS A 1 99 ? 13.355 -1.631 6.099 1.00 85.69 99 LYS A CA 1
ATOM 797 C C . LYS A 1 99 ? 12.394 -2.738 6.509 1.00 85.69 99 LYS A C 1
ATOM 799 O O . LYS A 1 99 ? 12.643 -3.903 6.222 1.00 85.69 99 LYS A O 1
ATOM 804 N N . TYR A 1 100 ? 11.336 -2.365 7.225 1.00 87.94 100 TYR A N 1
ATOM 805 C CA . TYR A 1 100 ? 10.345 -3.281 7.768 1.00 87.94 100 TYR A CA 1
ATOM 806 C C . TYR A 1 100 ? 8.972 -2.617 7.735 1.00 87.94 100 TYR A C 1
ATOM 808 O O . TYR A 1 100 ? 8.819 -1.496 8.220 1.00 87.94 100 TYR A O 1
ATOM 816 N N . THR A 1 101 ? 7.982 -3.330 7.211 1.00 88.44 101 THR A N 1
ATOM 817 C CA . THR A 1 101 ? 6.567 -2.952 7.231 1.00 88.44 101 THR A CA 1
ATOM 818 C C . THR A 1 101 ? 5.761 -4.116 7.790 1.00 88.44 101 THR A C 1
ATOM 820 O O . THR A 1 101 ? 6.103 -5.282 7.592 1.00 88.44 101 THR A O 1
ATOM 823 N N . GLU A 1 102 ? 4.695 -3.816 8.527 1.00 92.81 102 GLU A N 1
ATOM 824 C CA . GLU A 1 102 ? 3.758 -4.832 8.998 1.00 92.81 102 GLU A CA 1
ATOM 825 C C . GLU A 1 102 ? 2.385 -4.194 9.226 1.00 92.81 102 GLU A C 1
ATOM 827 O O . GLU A 1 102 ? 2.281 -3.142 9.856 1.00 92.81 102 GLU A O 1
ATOM 832 N N . MET A 1 103 ? 1.322 -4.841 8.746 1.00 90.06 103 MET A N 1
ATOM 833 C CA . MET A 1 103 ? -0.060 -4.439 9.013 1.00 90.06 103 MET A CA 1
ATOM 834 C C . MET A 1 103 ? -0.699 -5.448 9.970 1.00 90.06 103 MET A C 1
ATOM 836 O O . MET A 1 103 ? -0.741 -6.644 9.687 1.00 90.06 103 MET A O 1
ATOM 840 N N . LYS A 1 104 ? -1.207 -4.972 11.113 1.00 91.06 104 LYS A N 1
ATOM 841 C CA . LYS A 1 104 ? -1.894 -5.798 12.119 1.00 91.06 104 LYS A CA 1
ATOM 842 C C . LYS A 1 104 ? -3.282 -5.255 12.388 1.00 91.06 104 LYS A C 1
ATOM 844 O O . LYS A 1 104 ? -3.459 -4.054 12.565 1.00 91.06 104 LYS A O 1
ATOM 849 N N . VAL A 1 105 ? -4.244 -6.158 12.516 1.00 88.69 105 VAL A N 1
ATOM 850 C CA . VAL A 1 105 ? -5.610 -5.841 12.938 1.00 88.69 105 VAL A CA 1
ATOM 851 C C . VAL A 1 105 ? -5.935 -6.568 14.237 1.00 88.69 105 VAL A C 1
ATOM 853 O O . VAL A 1 105 ? -5.411 -7.648 14.511 1.00 88.69 105 VAL A O 1
ATOM 856 N N . ARG A 1 106 ? -6.807 -5.973 15.052 1.00 91.94 106 ARG A 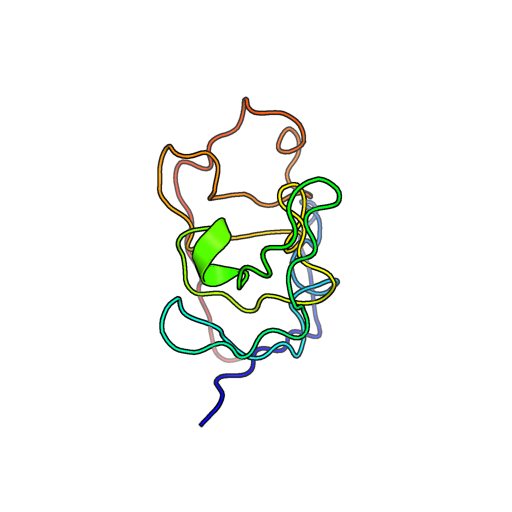N 1
ATOM 857 C CA . ARG A 1 106 ? -7.393 -6.612 16.235 1.00 91.94 106 ARG A CA 1
ATOM 858 C C . ARG A 1 106 ? -8.866 -6.219 16.348 1.00 91.94 106 ARG A C 1
ATOM 860 O O . ARG A 1 106 ? -9.197 -5.107 15.936 1.00 91.94 106 ARG A O 1
ATOM 867 N N . PRO A 1 107 ? -9.731 -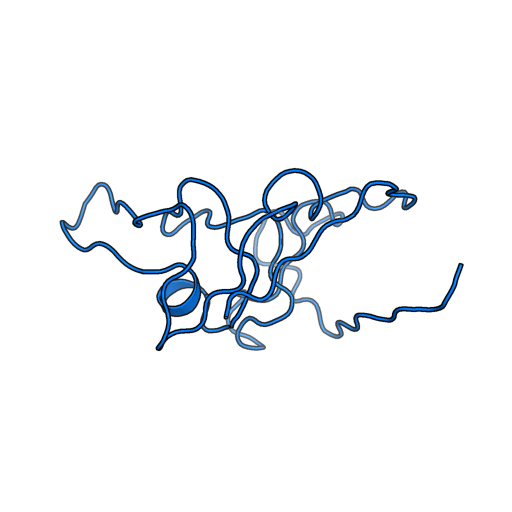7.074 16.918 1.00 92.88 107 PRO A N 1
ATOM 868 C CA . PRO A 1 107 ? -11.085 -6.668 17.271 1.00 92.88 107 PRO A CA 1
ATOM 869 C C . PRO A 1 107 ? -11.073 -5.425 18.171 1.00 92.88 107 PRO A C 1
ATOM 871 O O . PRO A 1 107 ? -10.177 -5.271 19.015 1.00 92.88 107 PRO A O 1
ATOM 874 N N . VAL A 1 108 ? -12.059 -4.555 17.961 1.00 81.62 108 VAL A N 1
ATOM 875 C CA . VAL A 1 108 ? -12.345 -3.386 18.805 1.00 81.62 108 VAL A CA 1
ATOM 876 C C . VAL A 1 108 ? -13.215 -3.761 19.991 1.00 81.62 108 VAL A C 1
ATOM 878 O O . VAL A 1 108 ? -14.154 -4.564 19.801 1.00 81.62 108 VAL A O 1
#

InterPro domains:
  IPR002181 Fibrinogen, alpha/beta/gamma chain, C-terminal globular domain [PF00147] (16-107)
  IPR002181 Fibrinogen, alpha/beta/gamma chain, C-terminal globular domain [PS51406] (1-108)
  IPR014716 Fibrinogen, alpha/beta/gamma chain, C-terminal globular, subdomain 1 [G3DSA:3.90.215.10] (4-108)
  IPR036056 Fibrinogen-like, C-terminal [SSF56496] (10-107)
  IPR050373 Fibrinogen C-terminal domain-containing protein [PTHR19143] (13-108)

Secondary structure (DSSP, 8-state):
---B--------TT--SSTTTSTTPBPBBTTB---S-----TTS--PPPHHHHHSS-B---S--BTTBS-SEESSSPTTTT--EETTSTTTTSS--------------

Foldseek 3Di:
DWDFDADDDDDDPLDDQPHPFLHGATKDAQVRAREPEQEDEVVDRHGDGPNRLQVFIGSFYDYDYNVDRGQADCGGDQPPLSGAHNSGVPRPDDPDRPPDDDDDDDDD

Sequence (108 aa):
MTCHWSANTFRDPSGDSLTGYHNNEDFSTRDEDNDDGSVRNFAASYIYDGAYVYWGGWWYGGYCDYNNCGYCNLNGDYGAGLIYWSTLPGDYYDDIHIKYTEMKVRPV

Organism: Holothuria leucospilota (NCBI:txid206669)